Protein AF-A0A2V5MCQ3-F1 (afdb_monomer_lite)

Foldseek 3Di:
DLVVCVVVVVVVVNVVVVVVVVPPPVLVVVQVVCVVVVHDHDCPCVVVVVVCCVPPVVVD

Radius of gyration: 20.07 Å; chains: 1; bounding box: 41×21×48 Å

pLDDT: mean 97.77, std 1.91, range [85.31, 98.75]

Secondary structure (DSSP, 8-state):
-HHHHHHTT-HHHHHHHHHHHTTS-HHHHHHHHHHHTT---TTTHHHHHHHHHHHTGGG-

Structure (mmCIF, N/CA/C/O backbone):
data_AF-A0A2V5MCQ3-F1
#
_entry.id   AF-A0A2V5MCQ3-F1
#
loop_
_atom_site.group_PDB
_atom_site.id
_atom_site.type_symbol
_atom_site.label_atom_id
_atom_site.label_alt_id
_atom_site.label_comp_id
_atom_site.label_asym_id
_atom_site.label_entity_id
_atom_site.label_seq_id
_atom_site.pdbx_PDB_ins_code
_atom_site.Cartn_x
_atom_site.Cartn_y
_atom_site.Cartn_z
_atom_site.occupancy
_atom_site.B_iso_or_equiv
_atom_site.auth_seq_id
_atom_site.auth_comp_id
_atom_site.auth_asym_id
_atom_site.auth_atom_id
_atom_site.pdbx_PDB_model_num
ATOM 1 N N . ALA A 1 1 ? 12.392 -8.316 -14.022 1.00 92.00 1 ALA A N 1
ATOM 2 C CA . ALA A 1 1 ? 12.672 -7.089 -14.796 1.00 92.00 1 ALA A CA 1
ATOM 3 C C . ALA A 1 1 ? 13.621 -6.152 -14.042 1.00 92.00 1 ALA A C 1
ATOM 5 O O . ALA A 1 1 ? 14.789 -6.135 -14.394 1.00 92.00 1 ALA A O 1
ATOM 6 N N . ILE A 1 2 ? 13.196 -5.481 -12.960 1.00 97.19 2 ILE A N 1
ATOM 7 C CA . ILE A 1 2 ? 14.031 -4.506 -12.211 1.00 97.19 2 ILE A CA 1
ATOM 8 C C . ILE A 1 2 ? 15.395 -5.076 -11.778 1.00 97.19 2 ILE A C 1
ATOM 10 O O . ILE A 1 2 ? 16.426 -4.499 -12.100 1.00 97.19 2 ILE A O 1
ATOM 14 N N . ARG A 1 3 ? 15.420 -6.248 -11.120 1.00 97.75 3 ARG A N 1
ATOM 15 C CA . ARG A 1 3 ? 16.679 -6.906 -10.704 1.00 97.75 3 ARG A CA 1
ATOM 16 C C . ARG A 1 3 ? 17.603 -7.256 -11.876 1.00 97.75 3 ARG A C 1
ATOM 18 O O . ARG A 1 3 ? 18.814 -7.242 -11.720 1.00 97.75 3 ARG A O 1
ATOM 25 N N . ALA A 1 4 ? 17.042 -7.572 -13.042 1.00 98.44 4 ALA A N 1
ATOM 26 C CA . ALA A 1 4 ? 17.840 -7.878 -14.226 1.00 98.44 4 ALA A CA 1
ATOM 27 C C . ALA A 1 4 ? 18.481 -6.605 -14.804 1.00 98.44 4 ALA A C 1
ATOM 29 O O . ALA A 1 4 ? 19.663 -6.626 -15.124 1.00 98.44 4 ALA A O 1
ATOM 30 N N . ALA A 1 5 ? 17.732 -5.496 -14.862 1.00 98.31 5 ALA A N 1
ATOM 31 C CA . ALA A 1 5 ? 18.262 -4.191 -15.263 1.00 98.31 5 ALA A CA 1
ATOM 32 C C . ALA A 1 5 ? 19.380 -3.719 -14.317 1.00 98.31 5 ALA A C 1
ATOM 34 O O . ALA A 1 5 ? 20.411 -3.228 -14.764 1.00 98.31 5 ALA A O 1
ATOM 35 N N . GLU A 1 6 ? 19.217 -3.949 -13.011 1.00 98.19 6 GLU A N 1
ATOM 36 C CA . GLU A 1 6 ? 20.249 -3.642 -12.021 1.00 98.19 6 GLU A CA 1
ATOM 37 C C . GLU A 1 6 ? 21.546 -4.432 -12.239 1.00 98.19 6 GLU A C 1
ATOM 39 O O . GLU A 1 6 ? 22.613 -3.826 -12.302 1.00 98.19 6 GLU A O 1
ATOM 44 N N . LEU A 1 7 ? 21.462 -5.757 -12.412 1.00 98.56 7 LEU A N 1
ATOM 45 C CA . LEU A 1 7 ? 22.636 -6.609 -12.650 1.00 98.56 7 LEU A CA 1
ATOM 46 C C . LEU A 1 7 ? 23.344 -6.302 -13.979 1.00 98.56 7 LEU A C 1
ATOM 48 O O . LEU A 1 7 ? 24.545 -6.529 -14.095 1.00 98.56 7 LEU A O 1
ATOM 52 N N . ALA A 1 8 ? 22.616 -5.780 -14.968 1.00 98.44 8 ALA A N 1
ATOM 53 C CA . ALA A 1 8 ? 23.162 -5.375 -16.261 1.00 98.44 8 ALA A CA 1
ATOM 54 C C . ALA A 1 8 ? 23.774 -3.958 -16.263 1.00 98.44 8 ALA A C 1
ATOM 56 O O . ALA A 1 8 ? 24.310 -3.536 -17.285 1.00 98.44 8 ALA A O 1
ATOM 57 N N . GLY A 1 9 ? 23.679 -3.207 -15.159 1.00 98.44 9 GLY A N 1
ATOM 58 C CA . GLY A 1 9 ? 24.114 -1.806 -15.099 1.00 98.44 9 GLY A CA 1
ATOM 59 C C . GLY A 1 9 ? 23.180 -0.820 -15.815 1.00 98.44 9 GLY A C 1
ATOM 60 O O . GLY A 1 9 ? 23.505 0.360 -15.933 1.00 98.44 9 GLY A O 1
ATOM 61 N N . ASP A 1 10 ? 22.002 -1.264 -16.264 1.00 98.62 10 ASP A N 1
ATOM 62 C CA . ASP A 1 10 ? 20.991 -0.409 -16.888 1.00 98.62 10 ASP A CA 1
ATOM 63 C C . ASP A 1 10 ? 20.179 0.331 -15.814 1.00 98.62 10 ASP A C 1
ATOM 65 O O . ASP A 1 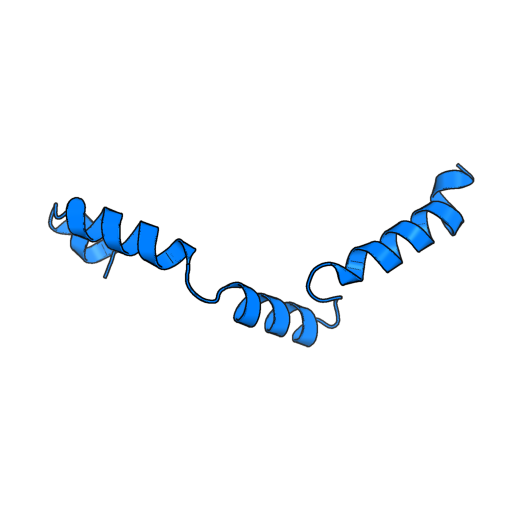10 ? 19.068 -0.041 -15.415 1.00 98.62 10 ASP A O 1
ATOM 69 N N . HIS A 1 11 ? 20.784 1.393 -15.291 1.00 98.38 11 HIS A N 1
ATOM 70 C CA . HIS A 1 11 ? 20.202 2.185 -14.214 1.00 98.38 11 HIS A CA 1
ATOM 71 C C . HIS A 1 11 ? 19.018 3.044 -14.665 1.00 98.38 11 HIS A C 1
ATOM 73 O O . HIS A 1 11 ? 18.147 3.331 -13.840 1.00 98.38 11 HIS A O 1
ATOM 79 N N . THR A 1 12 ? 18.939 3.394 -15.951 1.00 98.69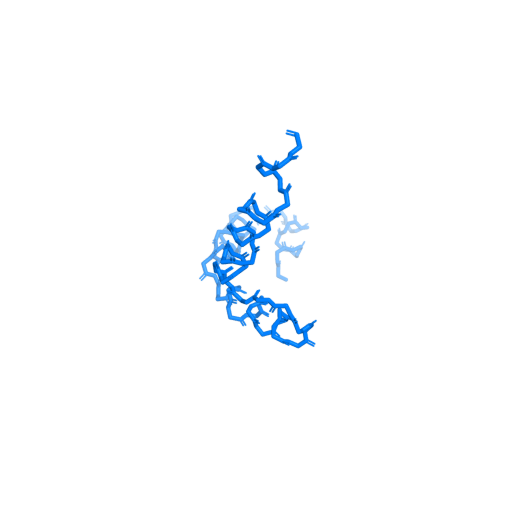 12 THR A N 1
ATOM 80 C CA . THR A 1 12 ? 17.806 4.140 -16.508 1.00 98.69 12 THR A CA 1
ATOM 81 C C . THR A 1 12 ? 16.552 3.277 -16.517 1.00 98.69 12 THR A C 1
ATOM 83 O O . THR A 1 12 ? 15.529 3.688 -15.972 1.00 98.69 12 THR A O 1
ATOM 86 N N . THR A 1 13 ? 16.632 2.050 -17.040 1.00 98.62 13 THR A N 1
ATOM 87 C CA . THR A 1 13 ? 15.489 1.125 -17.022 1.00 98.62 13 THR A CA 1
ATOM 88 C C . THR A 1 13 ? 15.111 0.739 -15.597 1.00 98.62 13 THR A C 1
ATOM 90 O O . THR A 1 13 ? 13.925 0.676 -15.272 1.00 98.62 13 THR A O 1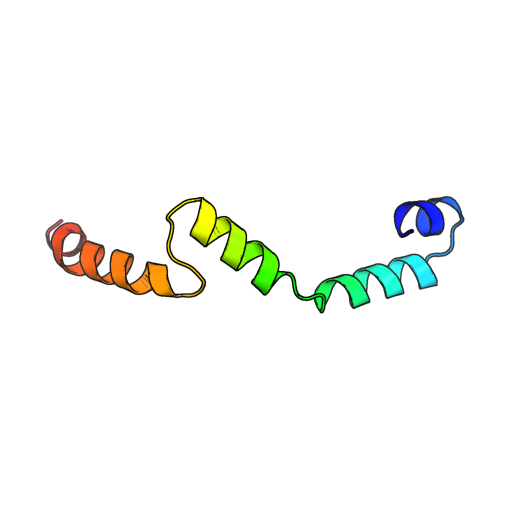
ATOM 93 N N . ARG A 1 14 ? 16.097 0.520 -14.712 1.00 98.75 14 ARG A N 1
ATOM 94 C CA . ARG A 1 14 ? 15.822 0.256 -13.292 1.00 98.75 14 ARG A CA 1
ATOM 95 C C . ARG A 1 14 ? 14.994 1.384 -12.670 1.00 98.75 14 ARG A C 1
ATOM 97 O O . ARG A 1 14 ? 13.992 1.086 -12.024 1.00 98.75 14 ARG A O 1
ATOM 104 N N . LEU A 1 15 ? 15.405 2.639 -12.874 1.00 98.69 15 LEU A N 1
ATOM 105 C CA . LEU A 1 15 ? 14.706 3.812 -12.350 1.00 98.69 15 LEU A CA 1
ATOM 106 C C . LEU A 1 15 ? 13.299 3.931 -12.945 1.00 98.69 15 LEU A C 1
ATOM 108 O O . LEU A 1 15 ? 12.336 4.020 -12.193 1.00 98.69 15 LEU A O 1
ATOM 112 N N . ALA A 1 16 ? 13.167 3.861 -14.271 1.00 98.62 16 ALA A N 1
ATOM 113 C CA . ALA A 1 16 ? 11.874 3.979 -14.942 1.00 98.62 16 ALA A CA 1
ATOM 114 C C . ALA A 1 16 ? 10.862 2.945 -14.421 1.00 98.62 16 ALA A C 1
ATOM 116 O O . ALA A 1 16 ? 9.757 3.302 -14.029 1.00 98.62 16 ALA A O 1
ATOM 117 N N . LEU A 1 17 ? 11.261 1.672 -14.316 1.00 98.38 17 LEU A N 1
ATOM 118 C CA . LEU A 1 17 ? 10.386 0.613 -13.803 1.00 98.38 17 LEU A CA 1
ATOM 119 C C . LEU A 1 17 ? 10.000 0.803 -12.328 1.00 98.38 17 LEU A C 1
ATOM 121 O O . LEU A 1 17 ? 8.922 0.374 -11.922 1.00 98.38 17 LEU A O 1
ATOM 125 N N . GLN A 1 18 ? 10.874 1.402 -11.514 1.00 98.38 18 GLN A N 1
ATOM 126 C CA . GLN A 1 18 ? 10.558 1.725 -10.121 1.00 98.38 18 GLN A CA 1
ATOM 127 C C . GLN A 1 18 ? 9.559 2.879 -10.017 1.00 98.38 18 GLN A C 1
ATOM 129 O O . GLN A 1 18 ? 8.674 2.821 -9.167 1.00 98.38 18 GLN A O 1
ATOM 134 N N . GLU A 1 19 ? 9.677 3.898 -10.868 1.00 98.62 19 GLU A N 1
ATOM 135 C CA . GLU A 1 19 ? 8.730 5.016 -10.904 1.00 98.62 19 GLU A CA 1
ATOM 136 C C . GLU A 1 19 ? 7.352 4.575 -11.413 1.00 98.62 19 GLU A C 1
ATOM 138 O O . GLU A 1 19 ? 6.350 4.860 -10.760 1.00 98.62 19 GLU A O 1
ATOM 143 N N . GLU A 1 20 ? 7.297 3.780 -12.485 1.00 98.31 20 GLU A N 1
ATOM 144 C CA . GLU A 1 20 ? 6.044 3.198 -12.995 1.00 98.31 20 GLU A CA 1
ATOM 145 C C . GLU A 1 20 ? 5.341 2.319 -11.948 1.00 98.31 20 GLU A C 1
ATOM 147 O O . GLU A 1 20 ? 4.118 2.317 -11.832 1.00 98.31 20 GLU A O 1
ATOM 152 N N . ALA A 1 21 ? 6.098 1.596 -11.115 1.00 97.75 21 ALA A N 1
ATOM 153 C CA . ALA A 1 21 ? 5.510 0.760 -10.071 1.00 97.75 21 ALA A CA 1
ATOM 154 C C . ALA A 1 21 ? 4.709 1.559 -9.023 1.00 97.75 21 ALA A C 1
ATOM 156 O O . ALA A 1 21 ? 3.813 0.996 -8.391 1.00 97.75 21 ALA A O 1
ATOM 157 N N . LYS A 1 22 ? 4.999 2.854 -8.835 1.00 97.81 22 LYS A N 1
ATOM 158 C CA . LYS A 1 22 ? 4.316 3.709 -7.847 1.00 97.81 22 LYS A CA 1
ATOM 159 C C . LYS A 1 22 ? 2.883 4.057 -8.244 1.00 97.81 22 LYS A C 1
ATOM 161 O O . LYS A 1 22 ? 2.086 4.384 -7.370 1.00 97.81 22 LYS A O 1
ATOM 166 N N . THR A 1 23 ? 2.561 4.006 -9.535 1.00 97.75 23 THR A N 1
ATOM 167 C CA . THR A 1 23 ? 1.238 4.362 -10.078 1.00 97.75 23 THR A CA 1
ATOM 168 C C . THR A 1 23 ? 0.398 3.139 -10.442 1.00 97.75 23 THR A C 1
ATOM 170 O O . THR A 1 23 ? -0.754 3.281 -10.853 1.00 97.75 23 THR A O 1
ATOM 173 N N . LEU A 1 24 ? 0.937 1.928 -10.252 1.00 97.75 24 LEU A N 1
ATOM 174 C CA . LEU A 1 24 ? 0.172 0.690 -10.374 1.00 97.75 24 LEU A CA 1
ATOM 175 C C . LEU A 1 24 ? -1.019 0.677 -9.399 1.00 97.75 24 LEU A C 1
ATOM 177 O O . LEU A 1 24 ? -0.953 1.289 -8.329 1.00 97.75 24 LEU A O 1
ATOM 181 N N . PRO A 1 25 ? -2.097 -0.067 -9.711 1.00 97.88 25 PRO A N 1
ATOM 182 C CA . PRO A 1 25 ? -3.314 -0.112 -8.899 1.00 97.88 25 PRO A CA 1
ATOM 183 C C . PRO A 1 25 ? -3.143 -0.958 -7.620 1.00 97.88 25 PRO A C 1
ATOM 185 O O . PRO A 1 25 ? -3.894 -1.902 -7.372 1.00 97.88 25 PRO A O 1
ATOM 188 N N . LEU A 1 26 ? -2.159 -0.620 -6.781 1.00 97.94 26 LEU A N 1
ATOM 189 C CA . LEU A 1 26 ? -1.882 -1.289 -5.508 1.00 97.94 26 LEU A CA 1
ATOM 190 C C . LEU A 1 26 ? -3.081 -1.218 -4.554 1.00 97.94 26 LEU A C 1
ATOM 192 O O . LEU A 1 26 ? -3.351 -2.191 -3.853 1.00 97.94 26 LEU A O 1
ATOM 196 N N . GLY A 1 27 ? -3.817 -0.099 -4.567 1.00 98.00 27 GLY A N 1
ATOM 197 C CA . GLY A 1 27 ? -5.004 0.103 -3.733 1.00 98.00 27 GLY A CA 1
ATOM 198 C C . GLY A 1 27 ? -6.037 -1.012 -3.897 1.00 98.00 27 GLY A C 1
ATOM 199 O O . GLY A 1 27 ? -6.448 -1.597 -2.909 1.00 98.00 27 GLY A O 1
ATOM 200 N N . ALA A 1 28 ? -6.352 -1.417 -5.132 1.00 98.06 28 ALA A N 1
ATOM 201 C CA . ALA A 1 28 ? -7.333 -2.477 -5.383 1.00 98.06 28 ALA A CA 1
ATOM 202 C C . ALA A 1 28 ? -6.911 -3.842 -4.802 1.00 98.06 28 ALA A C 1
ATOM 204 O O . ALA A 1 28 ? -7.739 -4.597 -4.294 1.00 98.06 28 ALA A O 1
ATOM 205 N N . VAL A 1 29 ? -5.613 -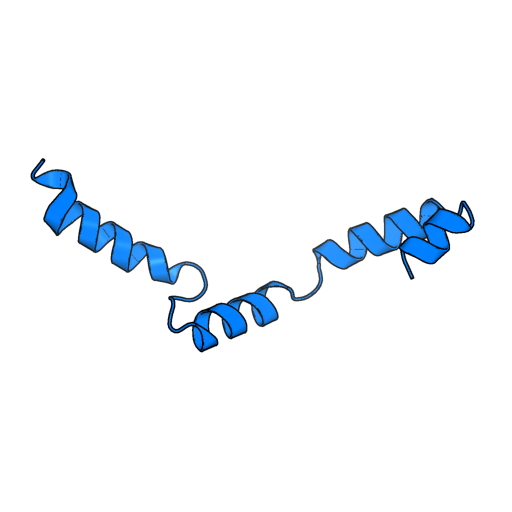4.164 -4.856 1.00 98.38 29 VAL A N 1
ATOM 206 C CA . VAL A 1 29 ? -5.074 -5.404 -4.271 1.00 98.38 29 VAL A CA 1
ATOM 207 C C . VAL A 1 29 ? -5.108 -5.340 -2.743 1.00 98.38 29 VAL A C 1
ATOM 209 O O . VAL A 1 29 ? -5.434 -6.332 -2.088 1.00 98.38 29 VAL A O 1
ATOM 212 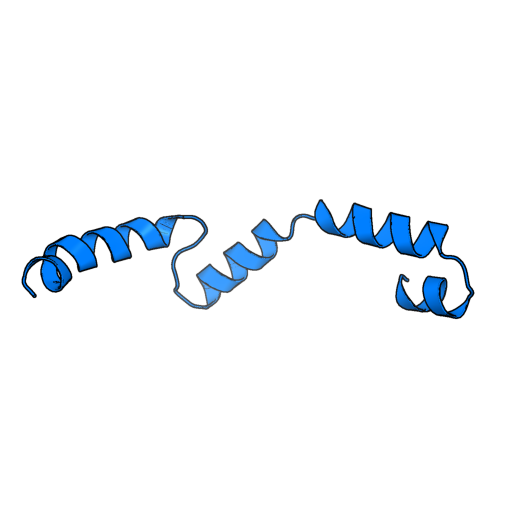N N . TRP A 1 30 ? -4.774 -4.180 -2.178 1.00 98.44 30 TRP A N 1
ATOM 213 C CA . TRP A 1 30 ? -4.789 -3.949 -0.738 1.00 98.44 30 TRP A CA 1
ATOM 214 C C . TRP A 1 30 ? -6.206 -4.000 -0.160 1.00 98.44 30 TRP A C 1
ATOM 216 O O . TRP A 1 30 ? -6.442 -4.701 0.822 1.00 98.44 30 TRP A O 1
ATOM 226 N N . ASP A 1 31 ? -7.156 -3.340 -0.814 1.00 98.50 31 ASP A N 1
ATOM 227 C CA . ASP A 1 31 ? -8.560 -3.306 -0.417 1.00 98.50 31 ASP A CA 1
ATOM 228 C C . ASP A 1 31 ? -9.153 -4.719 -0.363 1.00 98.50 31 ASP A C 1
ATOM 230 O O . ASP A 1 31 ? -9.736 -5.117 0.647 1.00 98.50 31 ASP A O 1
ATOM 234 N N . PHE A 1 32 ? -8.901 -5.531 -1.394 1.00 98.50 32 PHE A N 1
ATOM 235 C CA . PHE A 1 32 ? -9.324 -6.932 -1.415 1.00 98.50 32 PHE A CA 1
ATOM 236 C C . PHE A 1 32 ? -8.684 -7.764 -0.294 1.00 98.50 32 PHE A C 1
ATOM 238 O O . PHE A 1 32 ? -9.315 -8.657 0.275 1.00 98.50 32 PHE A O 1
ATOM 245 N N . TYR A 1 33 ? -7.421 -7.496 0.045 1.00 98.62 33 TYR A N 1
ATOM 246 C CA . TYR A 1 33 ? -6.777 -8.167 1.170 1.00 98.62 33 TYR A CA 1
ATOM 247 C C . TYR A 1 33 ? -7.456 -7.813 2.501 1.00 98.62 33 TYR A C 1
ATOM 249 O O . TYR A 1 33 ? -7.759 -8.727 3.271 1.00 98.62 33 TYR A O 1
ATOM 257 N N . CYS A 1 34 ? -7.733 -6.530 2.753 1.00 98.56 34 CYS A N 1
ATOM 258 C CA . CYS A 1 34 ? -8.459 -6.076 3.943 1.00 98.56 34 CYS A CA 1
ATOM 259 C C . CYS A 1 34 ? -9.839 -6.738 4.050 1.00 98.56 34 CYS A C 1
ATOM 261 O O . CYS A 1 34 ? -10.160 -7.323 5.087 1.00 98.56 34 CYS A O 1
ATOM 263 N N . GLU A 1 35 ? -10.594 -6.765 2.949 1.00 98.31 35 GLU A N 1
ATOM 264 C CA . GLU A 1 35 ? -11.896 -7.434 2.876 1.00 98.31 35 GLU A CA 1
ATOM 265 C C . GLU A 1 35 ? -11.791 -8.926 3.230 1.00 98.31 35 GLU A C 1
ATOM 267 O O . GLU A 1 35 ? -12.504 -9.419 4.105 1.00 98.31 35 GLU A O 1
ATOM 272 N N . ARG A 1 36 ? -10.830 -9.655 2.642 1.00 98.62 36 ARG A N 1
ATOM 273 C CA . ARG A 1 36 ? -10.606 -11.079 2.962 1.00 98.62 36 ARG A CA 1
ATOM 274 C C . ARG A 1 36 ? -10.166 -11.328 4.399 1.00 98.62 36 ARG A C 1
ATOM 276 O O . ARG A 1 36 ? -10.305 -12.451 4.887 1.00 98.62 36 ARG A O 1
ATOM 283 N N . LYS A 1 37 ? -9.578 -10.331 5.057 1.00 98.56 37 LYS A N 1
ATOM 284 C CA . LYS A 1 37 ? -9.189 -10.397 6.469 1.00 98.56 37 LYS A CA 1
ATOM 285 C C . LYS A 1 37 ? -10.296 -9.938 7.413 1.00 98.56 37 LYS A C 1
ATOM 287 O O . LYS A 1 37 ? -10.096 -10.027 8.621 1.00 98.56 37 LYS A O 1
ATOM 292 N N . GLY A 1 38 ? -11.446 -9.516 6.886 1.00 98.00 38 GLY A N 1
ATOM 293 C CA . GLY A 1 38 ? -12.566 -9.035 7.687 1.00 98.00 38 GLY A CA 1
ATOM 294 C C . GLY A 1 38 ? -12.248 -7.737 8.428 1.00 98.00 38 GLY A C 1
ATOM 295 O O . GLY A 1 38 ? -12.792 -7.517 9.504 1.00 98.00 38 GLY A O 1
ATOM 296 N N . VAL A 1 39 ? -11.344 -6.911 7.888 1.00 98.31 39 VAL A N 1
ATOM 297 C CA . VAL A 1 39 ? -11.007 -5.590 8.441 1.00 98.31 39 VAL A CA 1
ATOM 298 C C . VAL A 1 39 ? -11.482 -4.476 7.500 1.00 98.31 39 VAL A C 1
ATOM 300 O O . VAL A 1 39 ? -11.596 -4.715 6.293 1.00 98.31 39 VAL A O 1
ATOM 303 N N . PRO A 1 40 ? -11.762 -3.262 8.012 1.00 97.88 40 PRO A N 1
ATOM 304 C CA . PRO A 1 40 ? -12.265 -2.167 7.191 1.00 97.88 40 PRO A CA 1
ATOM 305 C C . PRO A 1 40 ? -11.301 -1.772 6.064 1.00 97.88 40 PRO A C 1
ATOM 307 O O . PRO A 1 40 ? -10.082 -1.734 6.238 1.00 97.88 40 PRO A O 1
ATOM 310 N N . VAL A 1 41 ? -11.870 -1.443 4.907 1.00 98.19 41 VAL A N 1
ATOM 311 C CA . VAL A 1 41 ? -11.144 -1.019 3.703 1.00 98.19 41 VAL A CA 1
ATOM 312 C C . VAL A 1 41 ? -10.961 0.502 3.687 1.00 98.19 41 VAL A C 1
ATOM 314 O O . VAL A 1 41 ? -11.813 1.250 4.172 1.00 98.19 41 VAL A O 1
ATOM 317 N N . GLY A 1 42 ? -9.858 0.978 3.101 1.00 96.38 42 GLY A N 1
ATOM 318 C CA . GLY A 1 42 ? -9.597 2.407 2.936 1.00 96.38 42 GLY A CA 1
ATOM 319 C C . GLY A 1 42 ? -9.623 3.168 4.264 1.00 96.38 42 GLY A C 1
ATOM 320 O O . GLY A 1 42 ? -8.933 2.808 5.213 1.00 96.38 42 GLY A O 1
ATOM 321 N N . ALA A 1 43 ? -10.420 4.234 4.330 1.00 97.69 43 ALA A N 1
ATOM 322 C CA . ALA A 1 43 ? -10.553 5.079 5.518 1.00 97.69 43 ALA A CA 1
ATOM 323 C C . ALA A 1 43 ? -11.639 4.604 6.504 1.00 97.69 43 ALA A C 1
ATOM 325 O O . ALA A 1 43 ? -11.856 5.255 7.523 1.00 97.69 43 ALA A O 1
ATOM 326 N N . ALA A 1 44 ? -12.328 3.490 6.228 1.00 97.69 44 ALA A N 1
ATOM 327 C CA . ALA A 1 44 ? -13.481 3.064 7.024 1.00 97.69 44 ALA A CA 1
ATOM 328 C C . ALA A 1 44 ? -13.131 2.740 8.490 1.00 97.69 44 ALA A C 1
ATOM 330 O O . ALA A 1 44 ? -13.974 2.912 9.364 1.00 97.69 44 ALA A O 1
ATOM 331 N N . TRP A 1 45 ? -11.881 2.359 8.779 1.00 97.88 45 TRP A N 1
ATOM 332 C CA . TRP A 1 45 ? -11.407 2.101 10.146 1.00 97.88 45 TRP A CA 1
ATOM 333 C C . TRP A 1 45 ? -11.453 3.340 11.056 1.00 97.88 45 TRP A C 1
ATOM 335 O O . TRP A 1 45 ? -11.458 3.197 12.277 1.00 97.88 45 TRP A O 1
ATOM 345 N N . LEU A 1 46 ? -11.491 4.557 10.494 1.00 98.31 46 LEU A N 1
ATOM 346 C CA . LEU A 1 46 ? -11.569 5.788 11.286 1.00 98.31 46 LEU A CA 1
ATOM 347 C C . LEU A 1 46 ? -12.855 5.851 12.111 1.00 98.31 46 LEU A C 1
ATOM 349 O O . LEU A 1 46 ? -12.812 6.305 13.249 1.00 98.31 46 LEU A O 1
ATOM 353 N N . ALA A 1 47 ? -13.972 5.345 11.581 1.00 97.81 47 ALA A N 1
ATOM 354 C CA . ALA A 1 47 ? -15.237 5.321 12.309 1.00 97.81 47 ALA A CA 1
ATOM 355 C C . ALA A 1 47 ? -15.140 4.473 13.591 1.00 97.81 47 ALA A C 1
ATOM 357 O O . ALA A 1 47 ? -15.633 4.884 14.643 1.00 97.81 47 ALA A O 1
ATOM 358 N N . ASP A 1 48 ? -14.446 3.333 13.523 1.00 97.81 48 ASP A N 1
ATOM 359 C CA . ASP A 1 48 ? -14.225 2.457 14.678 1.00 97.81 48 ASP A CA 1
ATOM 360 C C . ASP A 1 48 ? -13.360 3.152 15.741 1.00 97.81 48 ASP A C 1
ATOM 362 O O . ASP A 1 48 ? -13.643 3.078 16.940 1.00 97.81 48 ASP A O 1
ATOM 366 N N . VAL A 1 49 ? -12.321 3.874 15.306 1.00 98.19 49 VAL A N 1
ATOM 367 C CA . VAL A 1 49 ? -11.423 4.618 16.203 1.00 98.19 49 VAL A CA 1
ATOM 368 C C . VAL A 1 49 ? -12.128 5.806 16.853 1.00 98.19 49 VAL A C 1
ATOM 370 O O . VAL A 1 49 ? -12.016 5.973 18.066 1.00 98.19 49 VAL A O 1
ATOM 373 N N . GLU A 1 50 ? -12.903 6.587 16.097 1.00 98.38 50 GLU A N 1
ATOM 374 C CA . GLU A 1 50 ? -13.715 7.681 16.645 1.00 98.38 50 GLU A CA 1
ATOM 375 C C . GLU A 1 50 ? -14.741 7.177 17.673 1.00 98.38 50 GLU A C 1
ATOM 377 O O . GLU A 1 50 ? -15.008 7.850 18.675 1.00 98.38 50 GLU A O 1
ATOM 382 N N . GLY A 1 51 ? -15.325 5.996 17.442 1.00 98.25 51 GLY A N 1
ATOM 383 C CA . GLY A 1 51 ? -16.196 5.328 18.409 1.00 98.25 51 GLY A CA 1
ATOM 384 C C . GLY A 1 51 ? -15.444 4.989 19.695 1.00 98.25 51 GLY A C 1
ATOM 385 O O . GLY A 1 51 ? -15.850 5.388 20.789 1.00 98.25 51 GLY A O 1
ATOM 386 N N . TYR A 1 52 ? -14.290 4.335 19.563 1.00 98.25 52 TYR A N 1
ATOM 387 C CA . TYR A 1 52 ? -13.462 3.951 20.704 1.00 98.25 52 TYR A CA 1
ATOM 388 C C . TYR A 1 52 ? -12.952 5.157 21.514 1.00 98.25 52 TYR A C 1
ATOM 390 O O . TYR A 1 52 ? -12.920 5.113 22.749 1.00 98.25 52 TYR A O 1
ATOM 398 N N . GLU A 1 53 ? -12.604 6.262 20.851 1.00 98.50 53 GLU A N 1
ATOM 399 C CA . GLU A 1 53 ? -12.224 7.510 21.520 1.00 98.50 53 GLU A CA 1
ATOM 400 C C . GLU A 1 53 ? -13.333 8.036 22.438 1.00 98.50 53 GLU A C 1
ATOM 402 O O . GLU A 1 53 ? -13.084 8.335 23.610 1.00 98.50 53 GLU A O 1
ATOM 407 N N . LYS A 1 54 ? -14.565 8.116 21.923 1.00 98.00 54 LYS A N 1
ATOM 408 C CA . LYS A 1 54 ? -15.729 8.644 22.656 1.00 98.00 54 LYS A CA 1
ATOM 409 C C . LYS A 1 54 ? -16.173 7.728 23.789 1.00 98.00 54 LYS A C 1
ATOM 411 O O . LYS A 1 54 ? -16.634 8.202 24.827 1.00 98.00 54 LYS A O 1
ATOM 416 N N . GLU A 1 55 ? -16.098 6.420 23.576 1.00 98.00 55 GLU A N 1
ATOM 417 C CA . GLU A 1 55 ? -16.662 5.447 24.507 1.00 98.00 55 GLU A CA 1
ATOM 418 C C . GLU A 1 55 ? -15.694 5.050 25.615 1.00 98.00 55 GLU A C 1
ATOM 420 O O . GLU A 1 55 ? -16.141 4.748 26.729 1.00 98.00 55 GLU A O 1
ATOM 425 N N . VAL A 1 56 ? -14.392 5.060 25.320 1.00 98.25 56 VAL A N 1
ATOM 426 C CA . VAL A 1 56 ? -13.363 4.510 2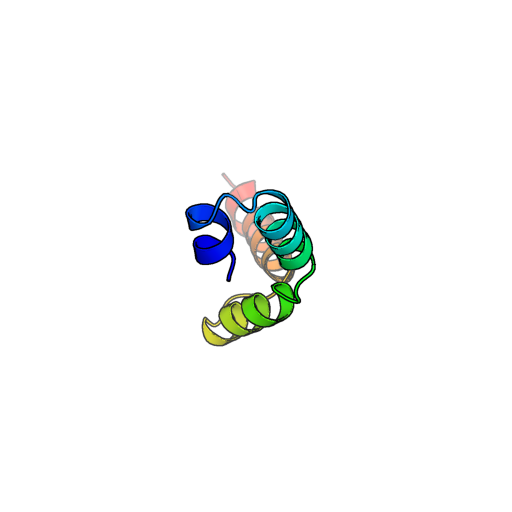6.203 1.00 98.25 56 VAL A CA 1
ATOM 427 C C . VAL A 1 56 ? -12.305 5.545 26.551 1.00 98.25 56 VAL A C 1
ATOM 429 O O . VAL A 1 56 ? -12.072 5.781 27.735 1.00 98.25 56 VAL A O 1
ATOM 432 N N . LEU A 1 57 ? -11.636 6.138 25.558 1.00 97.75 57 LEU A N 1
ATOM 433 C CA . LEU A 1 57 ? -10.448 6.956 25.829 1.00 97.75 57 LEU A CA 1
ATOM 434 C C . LEU A 1 57 ? -10.778 8.266 26.549 1.00 97.75 57 LEU A C 1
ATOM 436 O O . LEU A 1 57 ? -10.021 8.649 27.434 1.00 97.75 57 LEU A O 1
ATOM 440 N N . ASN A 1 58 ? -11.913 8.909 26.251 1.00 95.88 58 ASN A N 1
ATOM 441 C CA . ASN A 1 58 ? -12.293 10.170 26.906 1.00 95.88 58 ASN A CA 1
ATOM 442 C C . ASN A 1 58 ? -12.660 10.036 28.398 1.00 95.88 58 ASN A C 1
ATOM 444 O O . ASN A 1 58 ? -12.827 11.050 29.072 1.00 95.88 58 ASN A O 1
ATOM 448 N N . LYS A 1 59 ? -12.817 8.802 28.900 1.00 94.94 59 LYS A N 1
ATOM 449 C CA . LYS A 1 59 ? -13.194 8.497 30.291 1.00 94.94 59 LYS A CA 1
ATOM 450 C C . LYS A 1 59 ? -11.990 8.126 31.161 1.00 94.94 59 LYS A C 1
ATOM 452 O O . LYS A 1 59 ? -12.193 7.643 32.274 1.00 94.94 59 LYS A O 1
ATOM 457 N N . ARG A 1 60 ? -10.771 8.251 30.630 1.00 85.31 60 ARG A N 1
ATOM 458 C CA . ARG A 1 60 ? -9.517 7.883 31.298 1.00 85.31 60 ARG A CA 1
ATOM 459 C C . ARG A 1 60 ? -8.816 9.087 31.902 1.00 85.31 60 ARG A C 1
ATOM 461 O O . ARG A 1 60 ? -8.897 10.177 31.299 1.00 85.31 60 ARG A O 1
#

Sequence (60 aa):
AIRAAELAGDHTTRLALQEEAKTLPLGAVWDFYCERKGVPVGAAWLADVEGYEKEVLNKR